Protein AF-A0A7S3YH29-F1 (afdb_monomer)

pLDDT: mean 73.02, std 21.21, range [31.86, 96.62]

Secondary structure (DSSP, 8-state):
-B---PPPTT-SSS---S-SEE-SS-EE----------TTS--SS---SS----S-S---EEEEEEEBPPPPHHHHTTTSSSS-SS-SSSBPPP-EEEEEE---

Foldseek 3Di:
DWDDDDDDPPKADPDQDQAFFKALVDGHHDDDDDWFDFPVRPTDPDDDPDDDDDDDDRGWTKDWDTWDDDDDPVVQCPPSHDDDPVHPGRGHDIDTDIDTDDGD

Solvent-accessible surface area (backbone atoms only — not comparable to full-atom values): 6897 Å² total; per-residue (Å²): 102,71,54,82,77,81,89,59,98,79,63,53,78,93,64,83,67,86,49,30,33,31,38,76,90,47,72,38,66,80,75,83,87,88,77,63,50,21,82,85,74,67,53,46,101,84,64,80,101,69,82,88,82,80,92,87,68,72,52,58,26,45,41,82,75,34,40,57,62,73,82,53,67,80,64,50,41,72,70,55,13,33,48,42,99,91,34,93,44,40,56,60,87,86,48,75,41,70,42,80,40,76,55,131

Structure (mmCIF, N/CA/C/O backbone):
data_AF-A0A7S3YH29-F1
#
_entry.id   AF-A0A7S3YH29-F1
#
loop_
_atom_site.group_PDB
_atom_site.id
_atom_site.type_symbol
_atom_site.label_atom_id
_atom_site.label_alt_id
_atom_site.label_comp_id
_atom_site.label_asym_id
_atom_site.label_entity_id
_atom_site.label_seq_id
_atom_site.pdbx_PDB_ins_code
_atom_site.Cartn_x
_atom_site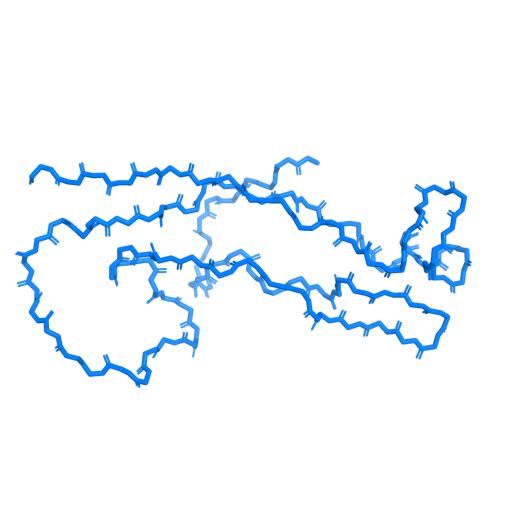.Cartn_y
_atom_site.Cartn_z
_atom_site.occupancy
_atom_site.B_iso_or_equiv
_atom_site.auth_seq_id
_atom_site.auth_comp_id
_atom_site.auth_asym_id
_atom_site.auth_atom_id
_atom_site.pdbx_PDB_model_num
ATOM 1 N N . ARG A 1 1 ? -11.660 -1.654 -6.015 1.00 56.41 1 ARG A N 1
ATOM 2 C CA . ARG A 1 1 ? -12.871 -2.110 -5.284 1.00 56.41 1 ARG A CA 1
ATOM 3 C C . ARG A 1 1 ? -12.487 -2.204 -3.809 1.00 56.41 1 ARG A C 1
ATOM 5 O O . ARG A 1 1 ? -11.322 -2.462 -3.538 1.00 56.41 1 ARG A O 1
ATOM 12 N N . TRP A 1 2 ? -13.387 -1.909 -2.867 1.00 59.88 2 TRP A N 1
ATOM 13 C CA . TRP A 1 2 ? -13.102 -2.227 -1.462 1.00 59.88 2 TRP A CA 1
ATOM 14 C C . TRP A 1 2 ? -13.172 -3.738 -1.317 1.00 59.88 2 TRP A C 1
ATOM 16 O O . TRP A 1 2 ? -14.203 -4.317 -1.673 1.00 59.88 2 TRP A O 1
ATOM 26 N N . GLY A 1 3 ? -12.108 -4.359 -0.816 1.00 57.09 3 GLY A N 1
ATOM 27 C CA . GLY A 1 3 ? -12.199 -5.758 -0.431 1.00 57.09 3 GLY A CA 1
ATOM 28 C C . GLY A 1 3 ? -13.260 -5.898 0.661 1.00 57.09 3 GLY A C 1
ATOM 29 O O . GLY A 1 3 ? -13.408 -5.023 1.516 1.00 57.09 3 GLY A O 1
ATOM 30 N N . THR A 1 4 ? -14.032 -6.976 0.615 1.00 48.91 4 THR A N 1
ATOM 31 C CA . THR A 1 4 ? -14.988 -7.356 1.661 1.00 48.91 4 THR A CA 1
ATOM 32 C C . THR A 1 4 ? -14.806 -8.843 1.910 1.00 48.91 4 THR A C 1
ATOM 34 O O . THR A 1 4 ? -15.136 -9.642 1.033 1.00 48.91 4 THR A O 1
ATOM 37 N N . ARG A 1 5 ? -14.280 -9.233 3.072 1.00 52.62 5 ARG A N 1
ATOM 38 C CA . ARG A 1 5 ? -14.270 -10.635 3.501 1.00 52.62 5 ARG A CA 1
ATOM 39 C C . ARG A 1 5 ? -14.788 -10.733 4.930 1.00 52.62 5 ARG A C 1
ATOM 41 O O . ARG A 1 5 ? -14.296 -10.031 5.810 1.00 52.62 5 ARG A O 1
ATOM 48 N N . GLU A 1 6 ? -15.784 -11.592 5.136 1.00 41.00 6 GLU A N 1
ATOM 49 C CA . GLU A 1 6 ? -16.005 -12.196 6.449 1.00 41.00 6 GLU A CA 1
ATOM 50 C C . GLU A 1 6 ? -14.821 -13.124 6.741 1.00 41.00 6 GLU A C 1
ATOM 52 O O . GLU A 1 6 ? -14.276 -13.741 5.824 1.00 41.00 6 GLU A O 1
ATOM 57 N N . ALA A 1 7 ? -14.379 -13.151 7.997 1.00 40.84 7 ALA A N 1
ATOM 58 C CA . ALA A 1 7 ? -13.209 -13.904 8.425 1.00 40.84 7 ALA A CA 1
ATOM 59 C C . ALA A 1 7 ? -13.385 -15.400 8.115 1.00 40.84 7 ALA A C 1
ATOM 61 O O . ALA A 1 7 ? -14.279 -16.042 8.663 1.00 40.84 7 ALA A O 1
ATOM 62 N N . ASP A 1 8 ? -12.540 -15.963 7.250 1.00 37.19 8 ASP A N 1
ATOM 63 C CA . ASP A 1 8 ? -12.412 -17.409 7.121 1.00 37.19 8 ASP A CA 1
ATOM 64 C C . ASP A 1 8 ? -11.460 -17.970 8.187 1.00 37.19 8 ASP A C 1
ATOM 66 O O . ASP A 1 8 ? -10.712 -17.254 8.859 1.00 37.19 8 ASP A O 1
ATOM 70 N N . ALA A 1 9 ? -11.554 -19.287 8.384 1.00 31.86 9 ALA A N 1
ATOM 71 C CA . ALA A 1 9 ? -10.978 -20.049 9.493 1.00 31.86 9 ALA A CA 1
ATOM 72 C C . ALA A 1 9 ? -9.433 -20.063 9.561 1.00 31.86 9 ALA A C 1
ATOM 74 O O . ALA A 1 9 ? -8.869 -20.821 10.346 1.00 31.86 9 ALA A O 1
ATOM 75 N N . SER A 1 10 ? -8.741 -19.235 8.774 1.00 37.97 10 SER A N 1
ATOM 76 C CA . SER A 1 10 ? -7.292 -19.033 8.850 1.00 37.97 10 SER A CA 1
ATOM 77 C C . SER A 1 10 ? -6.865 -17.929 9.819 1.00 37.97 10 SER A C 1
ATOM 79 O O . SER A 1 10 ? -5.669 -17.721 9.961 1.00 37.97 10 SER A O 1
ATOM 81 N N . GLY A 1 11 ? -7.802 -17.246 10.489 1.00 32.47 11 GLY A N 1
ATOM 82 C CA . GLY A 1 11 ? -7.507 -16.408 11.655 1.00 32.47 11 GLY A CA 1
ATOM 83 C C . GLY A 1 11 ? -6.483 -15.294 11.406 1.00 32.47 11 GLY A C 1
ATOM 84 O O . GLY A 1 11 ? -5.307 -15.453 11.706 1.00 32.47 11 GLY A O 1
ATOM 85 N N . GLY A 1 12 ? -6.958 -14.131 10.949 1.00 37.19 12 GLY A N 1
ATOM 86 C CA . GLY A 1 12 ? -6.282 -12.857 11.213 1.00 37.19 12 GLY A CA 1
ATOM 87 C C . GLY A 1 12 ? -5.972 -11.987 9.996 1.00 37.19 12 GLY A C 1
ATOM 88 O O . GLY A 1 12 ? -5.021 -12.238 9.270 1.00 37.19 12 GLY A O 1
ATOM 89 N N . ALA A 1 13 ? -6.702 -10.871 9.908 1.00 47.97 13 ALA A N 1
ATOM 90 C CA . ALA A 1 13 ? -6.336 -9.636 9.215 1.00 47.97 13 ALA A CA 1
ATOM 91 C C . ALA A 1 13 ? -6.200 -9.699 7.684 1.00 47.97 13 ALA A C 1
ATOM 93 O O . ALA A 1 13 ? -6.044 -10.733 7.056 1.00 47.97 13 ALA A O 1
ATOM 94 N N . TRP A 1 14 ? -6.295 -8.533 7.062 1.00 60.22 14 TRP A N 1
ATOM 95 C CA . TRP A 1 14 ? -6.371 -8.312 5.622 1.00 60.22 14 TRP A CA 1
ATOM 96 C C . TRP A 1 14 ? -5.109 -8.682 4.815 1.00 60.22 14 TRP A C 1
ATOM 98 O O . TRP A 1 14 ? -4.973 -8.222 3.686 1.00 60.22 14 TRP A O 1
ATOM 108 N N . GLY A 1 15 ? -4.219 -9.511 5.370 1.00 64.19 15 GLY A N 1
ATOM 109 C CA . GLY A 1 15 ? -2.952 -9.928 4.777 1.00 64.19 15 GLY A CA 1
ATOM 110 C C . GLY A 1 15 ? -1.970 -8.776 4.556 1.00 64.19 15 GLY A C 1
ATOM 111 O O . GLY A 1 15 ? -2.344 -7.613 4.429 1.00 64.19 15 GLY A O 1
ATOM 112 N N . GLU A 1 16 ? -0.682 -9.094 4.506 1.00 81.25 16 GLU A N 1
ATOM 113 C CA . GLU A 1 16 ? 0.297 -8.181 3.921 1.00 81.25 16 GLU A CA 1
ATOM 114 C C . GLU A 1 16 ? 0.113 -8.202 2.391 1.00 81.25 16 GLU A C 1
ATOM 116 O O . GLU A 1 16 ? -0.037 -9.292 1.822 1.00 81.25 16 GLU A O 1
ATOM 121 N N . PRO A 1 17 ? 0.062 -7.046 1.699 1.00 86.44 17 PRO A N 1
ATOM 122 C CA . PRO A 1 17 ? 0.024 -7.046 0.241 1.00 86.44 17 PRO A CA 1
ATOM 123 C C . PRO A 1 17 ? 1.278 -7.729 -0.318 1.00 86.44 17 PRO A C 1
ATOM 125 O O . PRO A 1 17 ? 2.327 -7.742 0.317 1.00 86.44 17 PRO A O 1
ATOM 128 N N . ALA A 1 18 ? 1.184 -8.281 -1.530 1.00 87.69 18 ALA A N 1
ATOM 129 C CA . ALA A 1 18 ? 2.330 -8.932 -2.168 1.00 87.69 18 ALA A CA 1
ATOM 130 C C . ALA A 1 18 ? 3.468 -7.944 -2.493 1.00 87.69 18 ALA A C 1
ATOM 132 O O . ALA A 1 18 ? 4.633 -8.332 -2.501 1.00 87.69 18 ALA A O 1
ATOM 133 N N . PHE A 1 19 ? 3.123 -6.691 -2.797 1.00 93.00 19 PHE A N 1
ATOM 134 C CA . PHE A 1 19 ? 4.055 -5.586 -2.993 1.00 93.00 19 PHE A CA 1
ATOM 135 C C . PHE A 1 19 ? 3.318 -4.250 -2.846 1.00 93.00 19 PHE A C 1
ATOM 137 O O . PHE A 1 19 ? 2.108 -4.159 -3.074 1.00 93.00 19 PHE A O 1
ATOM 144 N N . THR A 1 20 ? 4.065 -3.205 -2.512 1.00 95.06 20 THR A N 1
ATOM 145 C CA . THR A 1 20 ? 3.613 -1.807 -2.576 1.00 95.06 20 THR A CA 1
ATOM 146 C C . THR A 1 20 ? 4.533 -0.956 -3.437 1.00 95.06 20 THR A C 1
ATOM 148 O O . THR A 1 20 ? 4.118 0.107 -3.867 1.00 95.06 20 THR A O 1
ATOM 151 N N . SER A 1 21 ? 5.731 -1.449 -3.757 1.00 95.69 21 SER A N 1
ATOM 152 C CA . SER A 1 21 ? 6.649 -0.873 -4.737 1.00 95.69 21 SER A CA 1
ATOM 153 C C . SER A 1 21 ? 6.993 -1.924 -5.787 1.00 95.69 21 SER A C 1
ATOM 155 O O . SER A 1 21 ? 7.202 -3.094 -5.445 1.00 95.69 21 SER A O 1
ATOM 157 N N . CYS A 1 22 ? 7.027 -1.533 -7.059 1.00 95.75 22 CYS A N 1
ATOM 158 C CA . CYS A 1 22 ? 7.404 -2.418 -8.157 1.00 95.75 22 CYS A CA 1
ATOM 159 C C . CYS A 1 22 ? 8.124 -1.638 -9.257 1.00 95.75 22 CYS A C 1
ATOM 161 O O . CYS A 1 22 ? 7.534 -0.783 -9.893 1.00 95.75 22 CYS A O 1
ATOM 163 N N . THR A 1 23 ? 9.376 -1.979 -9.524 1.00 93.88 23 THR A N 1
ATOM 164 C CA . THR A 1 23 ? 10.187 -1.498 -10.650 1.00 93.88 23 THR A CA 1
ATOM 165 C C . THR A 1 23 ? 10.589 -2.688 -11.531 1.00 93.88 23 THR A C 1
ATOM 167 O O . THR A 1 23 ? 10.247 -3.833 -11.225 1.00 93.88 23 THR A O 1
ATOM 170 N N . GLU A 1 24 ? 11.352 -2.455 -12.602 1.00 91.69 24 GLU A N 1
ATOM 171 C CA . GLU A 1 24 ? 11.799 -3.509 -13.533 1.00 91.69 24 GLU A CA 1
ATOM 172 C C . GLU A 1 24 ? 12.573 -4.650 -12.852 1.00 91.69 24 GLU A C 1
ATOM 174 O O . GLU A 1 24 ? 12.514 -5.795 -13.297 1.00 91.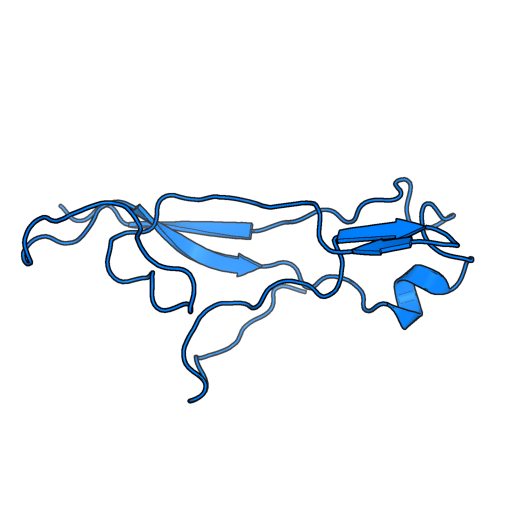69 24 GLU A O 1
ATOM 179 N N . VAL A 1 25 ? 13.282 -4.358 -11.759 1.00 93.31 25 VAL A N 1
ATOM 180 C CA . VAL A 1 25 ? 14.193 -5.311 -11.098 1.00 93.31 25 VAL A CA 1
ATOM 181 C C . VAL A 1 25 ? 13.836 -5.600 -9.642 1.00 93.31 25 VAL A C 1
ATOM 183 O O . VAL A 1 25 ? 14.520 -6.385 -8.986 1.00 93.31 25 VAL A O 1
ATOM 186 N N . PHE A 1 26 ? 12.794 -4.963 -9.110 1.00 93.38 26 PHE A N 1
ATOM 187 C CA . PHE A 1 26 ? 12.458 -5.039 -7.693 1.00 93.38 26 PHE A CA 1
ATOM 188 C C . PHE A 1 26 ? 10.951 -4.972 -7.481 1.00 93.38 26 PHE A C 1
ATOM 190 O O . PHE A 1 26 ? 10.293 -4.092 -8.021 1.00 93.38 26 PHE A O 1
ATOM 197 N N . ALA A 1 27 ? 10.409 -5.855 -6.647 1.00 93.81 27 ALA A N 1
ATOM 198 C CA . ALA A 1 27 ? 9.041 -5.755 -6.157 1.00 93.81 27 ALA A CA 1
ATOM 199 C C . ALA A 1 27 ? 8.997 -6.216 -4.700 1.00 93.81 27 ALA A C 1
ATOM 201 O O . ALA A 1 27 ? 9.482 -7.305 -4.388 1.00 93.81 27 ALA A O 1
ATOM 202 N N . SER A 1 28 ? 8.461 -5.383 -3.809 1.00 93.88 28 SER A N 1
ATOM 203 C CA . SER A 1 28 ? 8.346 -5.707 -2.382 1.00 93.88 28 SER A CA 1
ATOM 204 C C . SER A 1 28 ? 7.316 -4.824 -1.677 1.00 93.88 28 SER A C 1
ATOM 206 O O . SER A 1 28 ? 6.865 -3.810 -2.220 1.00 93.88 28 SER A O 1
ATOM 208 N N . THR A 1 29 ? 6.953 -5.200 -0.453 1.00 94.69 29 THR A N 1
ATOM 209 C CA . THR A 1 29 ? 6.093 -4.420 0.445 1.00 94.69 29 THR A CA 1
ATOM 210 C C . THR A 1 29 ? 6.945 -3.530 1.338 1.00 94.69 29 THR A C 1
ATOM 212 O O . THR A 1 29 ? 7.674 -4.000 2.212 1.00 94.69 29 THR A O 1
ATOM 215 N N . LEU A 1 30 ? 6.872 -2.225 1.086 1.00 95.12 30 LEU A N 1
ATOM 216 C CA . LEU A 1 30 ? 7.671 -1.197 1.759 1.00 95.12 30 LEU A CA 1
ATOM 217 C C . LEU A 1 30 ? 6.811 -0.177 2.517 1.00 95.12 30 LEU A C 1
ATOM 219 O O . LEU A 1 30 ? 7.312 0.505 3.410 1.00 95.12 30 LEU A O 1
ATOM 223 N N . ASP A 1 31 ? 5.524 -0.086 2.182 1.00 95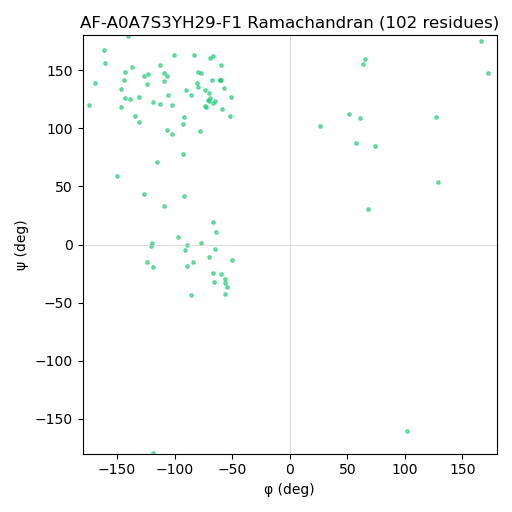.38 31 ASP A N 1
ATOM 224 C CA . ASP A 1 31 ? 4.612 0.938 2.682 1.00 95.38 31 ASP A CA 1
ATOM 225 C C . ASP A 1 31 ? 3.591 0.338 3.649 1.00 95.38 31 ASP A C 1
ATOM 227 O O . ASP A 1 31 ? 3.068 -0.754 3.425 1.00 95.38 31 ASP A O 1
ATOM 231 N N . TYR A 1 32 ? 3.273 1.073 4.720 1.00 91.69 32 TYR A N 1
ATOM 232 C CA . TYR A 1 32 ? 2.373 0.610 5.777 1.00 91.69 32 TYR A CA 1
ATOM 233 C C . TYR A 1 32 ? 1.521 1.755 6.330 1.00 91.69 32 TYR A C 1
ATOM 235 O O . TYR A 1 32 ? 2.010 2.864 6.548 1.00 91.69 32 TYR A O 1
ATOM 243 N N . ILE A 1 33 ? 0.253 1.464 6.637 1.00 90.06 33 ILE A N 1
ATOM 244 C CA . ILE A 1 33 ? -0.615 2.334 7.444 1.00 90.06 33 ILE A CA 1
ATOM 245 C C . ILE A 1 33 ? -0.765 1.695 8.825 1.00 90.06 33 ILE A C 1
ATOM 247 O O . ILE A 1 33 ? -1.574 0.788 9.022 1.00 90.06 33 ILE A O 1
ATOM 251 N N . TRP A 1 34 ? 0.011 2.179 9.792 1.00 88.50 34 TRP A N 1
ATOM 252 C CA . TRP A 1 34 ? -0.093 1.747 11.185 1.00 88.50 34 TRP A CA 1
ATOM 253 C C . TRP A 1 34 ? -1.254 2.458 11.889 1.00 88.50 34 TRP A C 1
ATOM 255 O O . TRP A 1 34 ? -1.452 3.660 11.709 1.00 88.50 34 TRP A O 1
ATOM 265 N N . TYR A 1 35 ? -2.021 1.734 12.709 1.00 81.75 35 TYR A N 1
ATOM 266 C CA . TYR A 1 35 ? -3.142 2.302 13.461 1.00 81.75 35 TYR A CA 1
ATOM 267 C C . TYR A 1 35 ? -3.278 1.686 14.859 1.00 81.75 35 TYR A C 1
ATOM 269 O O . TYR A 1 35 ? -2.981 0.513 15.074 1.00 81.75 35 TYR A O 1
ATOM 277 N N . GLY A 1 36 ? -3.757 2.484 15.817 1.00 80.81 36 GLY A N 1
ATOM 278 C CA . GLY A 1 36 ? -4.058 2.024 17.173 1.00 80.81 36 GLY A CA 1
ATOM 279 C C . GLY A 1 36 ? -5.389 1.276 17.216 1.00 80.81 36 GLY A C 1
ATOM 280 O O . GLY A 1 36 ? -6.451 1.900 17.258 1.00 80.81 36 GLY A O 1
ATOM 281 N N . GLY A 1 37 ? -5.339 -0.055 17.174 1.00 73.38 37 GLY A N 1
ATOM 282 C CA . GLY A 1 37 ? -6.505 -0.905 17.400 1.00 73.38 37 GLY A CA 1
ATOM 283 C C . GLY A 1 37 ? -6.850 -1.004 18.885 1.00 73.38 37 GLY A C 1
ATOM 284 O O . GLY A 1 37 ? -5.970 -1.002 19.744 1.00 73.38 37 GLY A O 1
ATOM 285 N N . GLY A 1 38 ? -8.138 -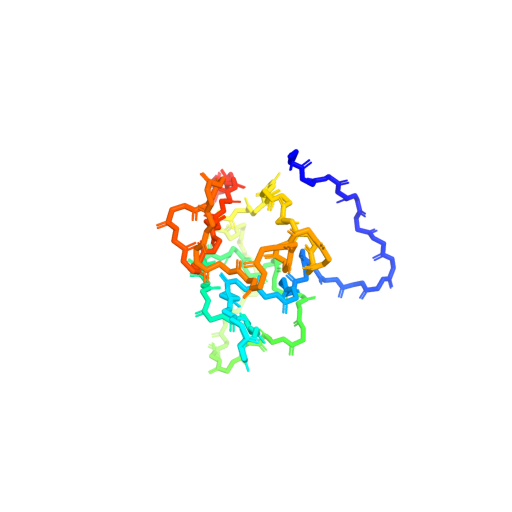1.142 19.196 1.00 59.41 38 GLY A N 1
ATOM 286 C CA . GLY A 1 38 ? -8.529 -1.664 20.500 1.00 59.41 38 GLY A CA 1
ATOM 287 C C . GLY A 1 38 ? -7.949 -3.075 20.691 1.00 59.41 38 GLY A C 1
ATOM 288 O O . GLY A 1 38 ? -7.910 -3.828 19.715 1.00 59.41 38 GLY A O 1
ATOM 289 N N . ARG A 1 39 ? -7.489 -3.445 21.901 1.00 51.97 39 ARG A N 1
ATOM 290 C CA . ARG A 1 39 ? -6.713 -4.683 22.194 1.00 51.97 39 ARG A CA 1
ATOM 291 C C . ARG A 1 39 ? -7.318 -5.996 21.650 1.00 51.97 39 ARG A C 1
ATOM 293 O O . ARG A 1 39 ? -6.616 -6.993 21.597 1.00 51.97 39 ARG A O 1
ATOM 300 N N . ALA A 1 40 ? -8.578 -6.008 21.213 1.00 49.41 40 ALA A N 1
ATOM 301 C CA . ALA A 1 40 ? -9.269 -7.170 20.652 1.00 49.41 40 ALA A CA 1
ATOM 302 C C . ALA A 1 40 ? -9.027 -7.442 19.146 1.00 49.41 40 ALA A C 1
ATOM 304 O O . ALA A 1 40 ? -9.359 -8.526 18.679 1.00 49.41 40 ALA A O 1
ATOM 305 N N . ALA A 1 41 ? -8.483 -6.499 18.361 1.00 46.47 41 ALA A N 1
ATOM 306 C CA . ALA A 1 41 ? -8.295 -6.682 16.906 1.00 46.47 41 ALA A CA 1
ATOM 307 C C . ALA A 1 41 ? -6.931 -7.287 16.517 1.00 46.47 41 ALA A C 1
ATOM 309 O O . ALA A 1 41 ? -6.669 -7.557 15.345 1.00 46.47 41 ALA A O 1
ATOM 310 N N . ALA A 1 42 ? -6.054 -7.475 17.498 1.00 47.03 42 ALA A N 1
ATOM 311 C CA . ALA A 1 42 ? -4.700 -7.949 17.309 1.00 47.03 42 ALA A CA 1
ATOM 312 C C . ALA A 1 42 ? -4.693 -9.485 17.452 1.00 47.03 42 ALA A C 1
ATOM 314 O O . ALA A 1 42 ? -4.373 -10.031 18.499 1.00 47.03 42 ALA A O 1
ATOM 315 N N . ALA A 1 43 ? -5.125 -10.184 16.405 1.00 43.94 43 ALA A N 1
ATOM 316 C CA . ALA A 1 43 ? -4.981 -11.638 16.271 1.00 43.94 43 ALA A CA 1
ATOM 317 C C . ALA A 1 43 ? -4.300 -11.971 14.934 1.00 43.94 43 ALA A C 1
ATOM 319 O O . ALA A 1 43 ? -4.753 -12.828 14.185 1.00 43.94 43 ALA A O 1
ATOM 320 N N . GLY A 1 44 ? -3.253 -11.214 14.597 1.00 43.38 44 GLY A N 1
ATOM 321 C CA . GLY A 1 44 ? -2.281 -11.588 13.570 1.00 43.38 44 GLY A CA 1
ATOM 322 C C . GLY A 1 44 ? -1.018 -12.150 14.235 1.00 43.38 44 GLY A C 1
ATOM 323 O O . GLY A 1 44 ? -0.805 -11.897 15.418 1.00 43.38 44 GLY A O 1
ATOM 324 N N . PRO A 1 45 ? -0.144 -12.868 13.510 1.00 42.69 45 PRO A N 1
ATOM 325 C CA . PRO A 1 45 ? 1.058 -13.497 14.078 1.00 42.69 45 PRO A CA 1
ATOM 326 C C . PRO A 1 45 ? 2.104 -12.507 14.630 1.00 42.69 45 PRO A C 1
ATOM 328 O O . PRO A 1 45 ? 3.095 -12.927 15.218 1.00 42.69 45 PRO A O 1
ATOM 331 N N . TYR A 1 46 ? 1.881 -11.201 14.474 1.00 44.72 46 TYR A N 1
ATOM 332 C CA . TYR A 1 46 ? 2.734 -10.134 14.987 1.00 44.72 46 TYR A CA 1
ATOM 333 C C . TYR A 1 46 ? 1.982 -9.307 16.028 1.00 44.72 46 TYR A C 1
ATOM 335 O O . TYR A 1 46 ? 1.604 -8.163 15.780 1.00 44.72 46 TYR A O 1
ATOM 343 N N . THR A 1 47 ? 1.739 -9.887 17.201 1.00 46.69 47 THR A N 1
ATOM 344 C CA . THR A 1 47 ? 1.208 -9.139 18.341 1.00 46.69 47 THR A CA 1
ATOM 345 C C . THR A 1 47 ? 2.148 -9.147 19.528 1.00 46.69 47 THR A C 1
ATOM 347 O O . THR A 1 47 ? 2.461 -10.194 20.080 1.00 46.69 47 THR A O 1
ATOM 350 N N . ASP A 1 48 ? 2.483 -7.920 19.923 1.00 44.47 48 ASP A N 1
ATOM 351 C CA . ASP A 1 48 ? 2.764 -7.468 21.284 1.00 44.47 48 ASP A CA 1
ATOM 352 C C . ASP A 1 48 ? 4.111 -7.878 21.915 1.00 44.47 48 ASP A C 1
ATOM 354 O O . ASP A 1 48 ? 4.210 -8.800 22.717 1.00 44.47 48 ASP A O 1
ATOM 358 N N . MET A 1 49 ? 5.155 -7.091 21.623 1.00 40.78 49 MET A N 1
ATOM 359 C CA . MET A 1 49 ? 6.361 -6.964 22.464 1.00 40.78 49 MET A CA 1
ATOM 360 C C . MET A 1 49 ? 6.208 -5.793 23.463 1.00 40.78 49 MET A C 1
ATOM 362 O O . MET A 1 49 ? 7.134 -5.003 23.650 1.00 40.78 49 MET A O 1
ATOM 366 N N . GLY A 1 50 ? 5.029 -5.628 24.074 1.00 37.41 50 GLY A N 1
ATOM 367 C CA . GLY A 1 50 ? 4.678 -4.457 24.883 1.00 37.41 50 GLY A CA 1
ATOM 368 C C . GLY A 1 50 ? 3.679 -4.729 26.015 1.00 37.41 50 GLY A C 1
ATOM 369 O O . GLY A 1 50 ? 2.636 -4.095 26.091 1.00 37.41 50 GLY A O 1
ATOM 370 N N . GLY A 1 51 ? 4.039 -5.640 26.925 1.00 38.59 51 GLY A N 1
ATOM 371 C CA . GLY A 1 51 ? 3.626 -5.709 28.339 1.00 38.59 51 GLY A CA 1
ATOM 372 C C . GLY A 1 51 ? 2.285 -5.089 28.786 1.00 38.59 51 GLY A C 1
ATOM 373 O O . GLY A 1 51 ? 2.211 -3.907 29.097 1.00 38.59 51 GLY A O 1
ATOM 374 N N . GLY A 1 52 ? 1.280 -5.954 28.982 1.00 44.09 52 GLY A N 1
ATOM 375 C CA . GLY A 1 52 ? 0.423 -6.035 30.181 1.00 44.09 52 GLY A CA 1
ATOM 376 C C . GLY A 1 52 ? -0.443 -4.834 30.596 1.00 44.09 52 GLY A C 1
ATOM 377 O O . GLY A 1 52 ? 0.064 -3.892 31.187 1.00 44.09 52 GLY A O 1
ATOM 378 N N . ARG A 1 53 ? -1.778 -4.952 30.437 1.00 38.91 53 ARG A N 1
ATOM 379 C CA . ARG A 1 53 ? -2.767 -4.615 31.495 1.00 38.91 53 ARG A CA 1
ATOM 380 C C . ARG A 1 53 ? -4.223 -4.965 31.133 1.00 38.91 53 ARG A C 1
ATOM 382 O O . ARG A 1 53 ? -4.763 -4.430 30.174 1.00 38.91 53 ARG A O 1
ATOM 389 N N . GLU A 1 54 ? -4.798 -5.828 31.964 1.00 45.28 54 GLU A N 1
ATOM 390 C CA . GLU A 1 54 ? -6.205 -5.938 32.391 1.00 45.28 54 GLU A CA 1
ATOM 391 C C . GLU A 1 54 ? -7.323 -5.993 31.327 1.00 45.28 54 GLU A C 1
ATOM 393 O O . GLU A 1 54 ? -7.666 -5.028 30.647 1.00 45.28 54 GLU A O 1
ATOM 398 N N . GLU A 1 55 ? -7.936 -7.180 31.276 1.00 49.91 55 GLU A N 1
ATOM 399 C CA . GLU A 1 55 ? -9.300 -7.441 30.827 1.00 49.91 55 GLU A CA 1
ATOM 400 C C . GLU A 1 55 ? -10.283 -6.503 31.544 1.00 49.91 55 GLU A C 1
ATOM 402 O O . GLU A 1 55 ? -10.315 -6.459 32.772 1.00 49.91 55 GLU A O 1
ATOM 407 N N . GLY A 1 56 ? -11.115 -5.784 30.785 1.00 45.47 56 GLY A N 1
ATOM 408 C CA . GLY A 1 56 ? -12.278 -5.094 31.349 1.00 45.47 56 GLY A CA 1
ATOM 409 C C . GLY A 1 56 ? -12.434 -3.617 31.000 1.00 45.47 56 GLY A C 1
ATOM 410 O O . GLY A 1 56 ? -12.622 -2.811 31.895 1.00 45.47 56 GLY A O 1
ATOM 411 N N . GLN A 1 57 ? -12.423 -3.240 29.719 1.00 43.59 57 GLN A N 1
ATOM 412 C CA . GLN A 1 57 ? -13.129 -2.045 29.232 1.00 43.59 57 GLN A CA 1
ATOM 413 C C . GLN A 1 57 ? -13.134 -2.053 27.706 1.00 43.59 57 GLN A C 1
ATOM 415 O O . GLN A 1 57 ? -12.134 -2.423 27.091 1.00 43.59 57 GLN A O 1
ATOM 420 N N . GLY A 1 58 ? -14.263 -1.687 27.089 1.00 53.31 58 GLY A N 1
ATOM 421 C CA . GLY A 1 58 ? -14.363 -1.559 25.636 1.00 53.31 58 GLY A CA 1
ATOM 422 C C . GLY A 1 58 ? -13.228 -0.672 25.141 1.00 53.31 58 GLY A C 1
ATOM 423 O O . GLY A 1 58 ? -13.160 0.505 25.467 1.00 53.31 58 GLY A O 1
ATOM 424 N N . SER A 1 59 ? -12.264 -1.252 24.437 1.00 59.84 59 SER A N 1
ATOM 425 C CA . SER A 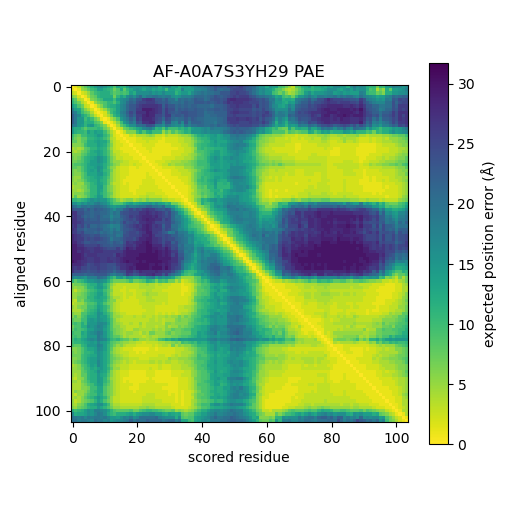1 59 ? -11.048 -0.519 24.117 1.00 59.84 59 SER A CA 1
ATOM 426 C C . SER A 1 59 ? -11.358 0.535 23.056 1.00 59.84 59 SER A C 1
ATOM 428 O O . SER A 1 59 ? -11.773 0.184 21.943 1.00 59.84 59 SER A O 1
ATOM 430 N N . ASN A 1 60 ? -11.149 1.806 23.406 1.00 69.69 60 ASN A N 1
ATOM 431 C CA . ASN A 1 60 ? -11.134 2.909 22.452 1.00 69.69 60 ASN A CA 1
ATOM 432 C C . ASN A 1 60 ? -10.077 2.635 21.376 1.00 69.69 60 ASN A C 1
ATOM 434 O O . ASN A 1 60 ? -8.967 2.209 21.696 1.00 69.69 60 ASN A O 1
ATOM 438 N N . GLY A 1 61 ? -10.412 2.845 20.104 1.00 80.50 61 GLY A N 1
ATOM 439 C CA . GLY A 1 61 ? -9.462 2.601 19.017 1.00 80.50 61 GLY A CA 1
ATOM 440 C C . GLY A 1 61 ? -10.082 2.564 17.628 1.00 80.50 61 GLY A C 1
ATOM 441 O O . GLY A 1 61 ? -11.300 2.642 17.454 1.00 80.50 61 GLY A O 1
ATOM 442 N N . LEU A 1 62 ? -9.228 2.443 16.616 1.00 84.94 62 LEU A N 1
ATOM 443 C CA . LEU A 1 62 ? -9.650 2.331 15.225 1.00 84.94 62 LEU A CA 1
ATOM 444 C C . LEU A 1 62 ? -9.947 0.871 14.878 1.00 84.94 62 LEU A C 1
ATOM 446 O O . LEU A 1 62 ? -9.132 -0.026 15.090 1.00 84.94 62 LEU A O 1
ATOM 450 N N . VAL A 1 63 ? -11.124 0.643 14.307 1.00 84.56 63 VAL A N 1
ATOM 451 C CA . VAL A 1 63 ? -11.523 -0.637 13.721 1.00 84.56 63 VAL A CA 1
ATOM 452 C C . VAL A 1 63 ? -11.385 -0.515 12.211 1.00 84.56 63 VAL A C 1
ATOM 454 O O . VAL A 1 63 ? -12.035 0.331 11.597 1.00 84.56 63 VAL A O 1
ATOM 457 N N . LEU A 1 64 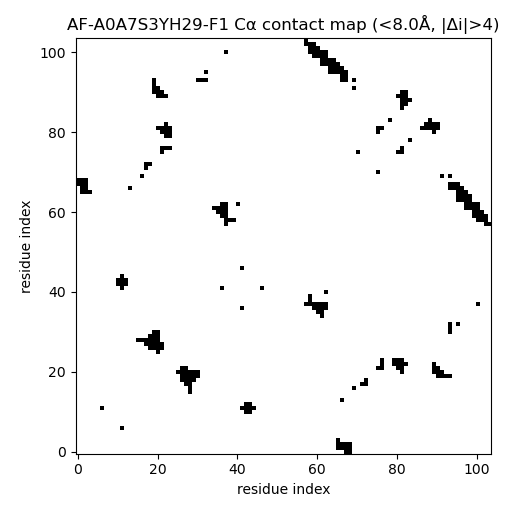? -10.546 -1.348 11.601 1.00 82.88 64 LEU A N 1
ATOM 458 C CA . LEU A 1 64 ? -10.404 -1.407 10.148 1.00 82.88 64 LEU A CA 1
ATOM 459 C C . LEU A 1 64 ? -11.671 -2.012 9.522 1.00 82.88 64 LEU A C 1
ATOM 461 O O . LEU A 1 64 ? -12.080 -3.116 9.868 1.00 82.88 64 LEU A O 1
ATOM 465 N N . THR A 1 65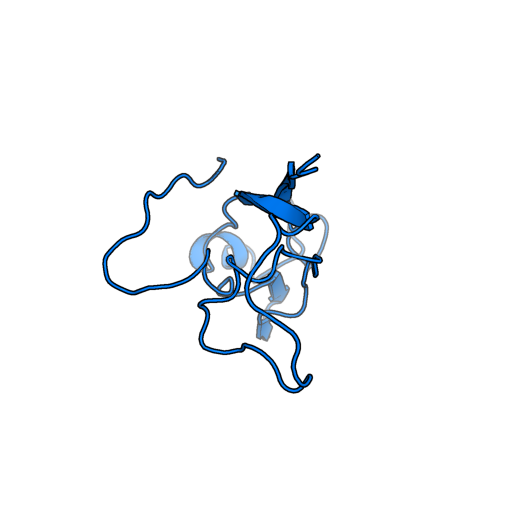 ? -12.300 -1.281 8.603 1.00 86.44 65 THR A N 1
ATOM 466 C CA . THR A 1 65 ? -13.584 -1.639 7.956 1.00 86.44 65 THR A CA 1
ATOM 467 C C . THR A 1 65 ? -13.487 -1.792 6.437 1.00 86.44 65 THR A C 1
ATOM 469 O O . THR A 1 65 ? -14.500 -1.998 5.762 1.00 86.44 65 THR A O 1
ATOM 472 N N . GLY A 1 66 ? -12.293 -1.629 5.874 1.00 84.31 66 GLY A N 1
ATOM 473 C CA . GLY A 1 66 ? -12.043 -1.856 4.457 1.00 84.31 66 GLY A CA 1
ATOM 474 C C . GLY A 1 66 ? -10.649 -1.417 4.037 1.00 84.31 66 GLY A C 1
ATOM 475 O O . GLY A 1 66 ? -10.122 -0.436 4.561 1.00 84.31 66 GLY A O 1
ATOM 476 N N . LEU A 1 67 ? -10.096 -2.129 3.059 1.00 88.88 67 LEU A N 1
ATOM 477 C CA . LEU A 1 67 ? -8.884 -1.766 2.329 1.00 88.88 67 LEU A CA 1
ATOM 478 C C . LEU A 1 67 ? -9.176 -1.701 0.830 1.00 88.88 67 LEU A C 1
ATOM 480 O O . LEU A 1 67 ? -10.021 -2.446 0.314 1.00 88.88 67 LEU A O 1
ATOM 484 N N . LEU A 1 68 ? -8.492 -0.796 0.138 1.00 89.50 68 LEU A N 1
ATOM 485 C CA . LEU A 1 68 ? -8.457 -0.794 -1.317 1.00 89.50 68 LEU A CA 1
ATOM 486 C C . LEU A 1 68 ? -7.655 -2.006 -1.794 1.00 89.50 68 LEU A C 1
ATOM 488 O O . LEU A 1 68 ? -6.511 -2.194 -1.392 1.00 89.50 68 LEU A O 1
ATOM 492 N N . GLU A 1 69 ? -8.260 -2.814 -2.660 1.00 89.31 69 GLU A N 1
ATOM 493 C CA . GLU A 1 69 ? -7.551 -3.908 -3.324 1.00 89.31 69 GLU A CA 1
ATOM 494 C C . GLU A 1 69 ? -6.464 -3.342 -4.244 1.00 89.31 69 GLU A C 1
ATOM 496 O O . GLU A 1 69 ? -6.756 -2.533 -5.130 1.00 89.31 69 GLU A O 1
ATOM 501 N N . LEU A 1 70 ? -5.220 -3.775 -4.027 1.00 90.31 70 LEU A N 1
ATOM 502 C CA . LEU A 1 70 ? -4.090 -3.423 -4.880 1.00 90.31 70 LEU A CA 1
ATOM 503 C C . LEU A 1 70 ? -4.079 -4.280 -6.155 1.00 90.31 70 LEU A C 1
ATOM 505 O O . LEU A 1 70 ? -4.505 -5.440 -6.120 1.00 90.31 70 LEU A O 1
ATOM 509 N N . PRO A 1 71 ? -3.588 -3.741 -7.285 1.00 88.00 71 PRO A N 1
ATOM 510 C CA . PRO A 1 71 ? -3.389 -4.530 -8.491 1.00 88.00 71 PRO A CA 1
ATOM 511 C C . PRO A 1 71 ? -2.404 -5.679 -8.243 1.00 88.00 71 PRO A C 1
ATOM 513 O O . PRO A 1 71 ? -1.406 -5.532 -7.543 1.00 88.00 71 PRO A O 1
ATOM 516 N N . GLY A 1 72 ? -2.679 -6.834 -8.848 1.00 86.38 72 GLY A N 1
ATOM 517 C CA . GLY A 1 72 ? -1.756 -7.965 -8.819 1.00 86.38 72 GLY A CA 1
ATOM 518 C C . GLY A 1 72 ? -0.490 -7.699 -9.638 1.00 86.38 72 GLY A C 1
ATOM 519 O O . GLY A 1 72 ? -0.481 -6.863 -10.544 1.00 86.38 72 GLY A O 1
ATOM 520 N N . LEU A 1 73 ? 0.567 -8.469 -9.361 1.00 83.69 73 LEU A N 1
ATOM 521 C CA . LEU A 1 73 ? 1.891 -8.274 -9.962 1.00 83.69 73 LEU A CA 1
ATOM 522 C C . LEU A 1 73 ? 1.844 -8.302 -11.495 1.00 83.69 73 LEU A C 1
ATOM 524 O O . LEU A 1 73 ? 2.410 -7.432 -12.137 1.00 83.69 73 LEU A O 1
ATOM 528 N N . SER A 1 74 ? 1.091 -9.240 -12.080 1.00 83.94 74 SER A N 1
ATOM 529 C CA . SER A 1 74 ? 0.920 -9.367 -13.535 1.00 83.94 74 SER A CA 1
ATOM 530 C C . SER A 1 74 ? 0.326 -8.133 -14.211 1.00 83.94 74 SER A C 1
ATOM 532 O O . SER A 1 74 ? 0.501 -7.966 -15.413 1.00 83.94 74 SER A O 1
ATOM 534 N N . HIS A 1 75 ? -0.428 -7.312 -13.477 1.00 81.75 75 HIS A N 1
ATOM 535 C CA . HIS A 1 75 ? -0.955 -6.053 -13.994 1.00 81.75 75 HIS A CA 1
ATOM 536 C C . HIS A 1 75 ? 0.066 -4.927 -13.820 1.00 81.75 75 HIS A C 1
ATOM 538 O O . HIS A 1 75 ? 0.304 -4.175 -14.756 1.00 81.75 75 HIS A O 1
ATOM 544 N N . ALA A 1 76 ? 0.719 -4.858 -12.655 1.00 79.12 76 ALA A N 1
ATOM 545 C CA . ALA A 1 76 ? 1.725 -3.838 -12.367 1.00 79.12 76 ALA A CA 1
ATOM 546 C C . ALA A 1 76 ? 3.002 -3.968 -13.219 1.00 79.12 76 ALA A C 1
ATOM 548 O O . ALA A 1 76 ? 3.686 -2.977 -13.438 1.00 79.12 76 ALA A O 1
ATOM 549 N N . THR A 1 77 ? 3.327 -5.162 -13.726 1.00 79.94 77 THR A N 1
ATOM 550 C CA . THR A 1 77 ? 4.537 -5.400 -14.533 1.00 79.94 77 THR A CA 1
ATOM 551 C C . THR A 1 77 ? 4.312 -5.381 -16.045 1.00 79.94 77 THR A C 1
ATOM 553 O O . THR A 1 77 ? 5.255 -5.662 -16.786 1.00 79.94 77 THR A O 1
ATOM 556 N N . GLN A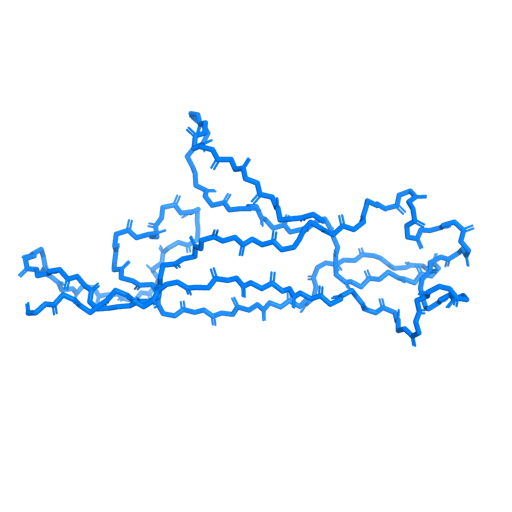 1 78 ? 3.109 -5.031 -16.525 1.00 81.94 78 GLN A N 1
ATOM 557 C CA . GLN A 1 78 ? 2.804 -4.996 -17.967 1.00 81.94 78 GLN A CA 1
ATOM 558 C C . GLN A 1 78 ? 3.793 -4.120 -18.753 1.00 81.94 78 GLN A C 1
ATOM 560 O O . GLN A 1 78 ? 4.228 -4.518 -19.831 1.00 81.94 78 GLN A O 1
ATOM 565 N N . ASP A 1 79 ? 4.239 -3.014 -18.151 1.00 82.19 79 ASP A N 1
ATOM 566 C CA . ASP A 1 79 ? 5.148 -2.038 -18.760 1.00 82.19 79 ASP A CA 1
ATOM 567 C C . ASP A 1 79 ? 6.560 -2.071 -18.151 1.00 82.19 79 ASP A C 1
ATOM 569 O O . ASP A 1 79 ? 7.234 -1.048 -18.075 1.00 82.19 79 ASP A O 1
ATOM 573 N N . ARG A 1 80 ? 7.034 -3.258 -17.732 1.00 88.25 80 ARG A N 1
ATOM 574 C CA . ARG A 1 80 ? 8.314 -3.452 -17.009 1.00 88.25 80 ARG A CA 1
ATOM 575 C C . ARG A 1 80 ? 8.327 -2.871 -15.589 1.00 88.25 80 ARG A C 1
ATOM 577 O O . ARG A 1 80 ? 9.376 -2.500 -15.077 1.00 88.25 80 ARG A O 1
ATOM 584 N N . GLY A 1 81 ? 7.169 -2.848 -14.937 1.00 91.12 81 GLY A N 1
ATOM 585 C CA . GLY A 1 81 ? 6.998 -2.337 -13.577 1.00 91.12 81 GLY A CA 1
ATOM 586 C C . GLY A 1 81 ? 6.382 -0.942 -13.566 1.00 91.12 81 GLY A C 1
ATOM 587 O O . GLY A 1 81 ? 5.744 -0.522 -14.530 1.00 91.12 81 GLY A O 1
ATOM 588 N N . LEU A 1 82 ? 6.562 -0.246 -12.449 1.00 94.06 82 LEU A N 1
ATOM 589 C CA . LEU A 1 82 ? 6.088 1.108 -12.205 1.00 94.06 82 LEU A CA 1
ATOM 590 C C . LEU A 1 82 ? 7.293 2.077 -12.094 1.00 94.06 82 LEU A C 1
ATOM 592 O O . LEU A 1 82 ? 8.392 1.647 -11.724 1.00 94.06 82 LEU A O 1
ATOM 596 N N . PRO A 1 83 ? 7.120 3.384 -12.377 1.00 94.75 83 PRO A N 1
ATOM 597 C CA . PRO A 1 83 ? 5.917 4.016 -12.924 1.00 94.75 83 PRO A CA 1
ATOM 598 C C . PRO A 1 83 ? 5.620 3.570 -14.365 1.00 94.75 83 PRO A C 1
ATOM 600 O O . PRO A 1 83 ? 6.493 3.071 -15.069 1.00 94.75 83 PRO A O 1
ATOM 603 N N . SER A 1 84 ? 4.388 3.796 -14.815 1.00 91.75 84 SER A N 1
ATOM 604 C CA . SER A 1 84 ? 3.941 3.571 -16.192 1.00 91.75 84 SER A CA 1
ATOM 605 C C . SER A 1 84 ? 2.994 4.683 -16.655 1.00 91.75 84 SER A C 1
ATOM 607 O O . SER A 1 84 ? 2.671 5.596 -15.895 1.00 91.75 84 SER A O 1
ATOM 609 N N . GLU A 1 85 ? 2.509 4.618 -17.897 1.00 91.25 85 GLU A N 1
ATOM 610 C CA . GLU A 1 85 ? 1.543 5.597 -18.424 1.00 91.25 85 GLU A CA 1
ATOM 611 C C . GLU A 1 85 ? 0.275 5.697 -17.552 1.00 91.25 85 GLU A C 1
ATOM 613 O O . GLU A 1 85 ? -0.289 6.778 -17.385 1.00 91.25 85 GLU A O 1
ATOM 618 N N . SER A 1 86 ? -0.140 4.581 -16.942 1.00 89.62 86 SER A N 1
ATOM 619 C CA . SER A 1 86 ? -1.306 4.525 -16.048 1.00 89.62 86 SER A CA 1
ATOM 620 C C . SER A 1 86 ? -0.974 4.819 -14.581 1.00 89.62 86 SER A C 1
ATOM 622 O O . SER A 1 86 ? -1.876 5.131 -13.801 1.00 89.62 86 SER A O 1
ATOM 624 N N . TYR A 1 87 ? 0.300 4.720 -14.191 1.00 92.00 87 TYR A N 1
ATOM 625 C CA . TYR A 1 87 ? 0.746 4.824 -12.802 1.00 92.00 87 TYR A CA 1
ATOM 626 C C . TYR A 1 87 ? 1.917 5.803 -12.674 1.00 92.00 87 TYR A C 1
ATOM 628 O O . TYR A 1 87 ? 3.047 5.459 -13.003 1.00 92.00 87 TYR A O 1
ATOM 636 N N . PRO A 1 88 ? 1.701 7.012 -12.136 1.00 94.94 88 PRO A N 1
ATOM 637 C CA . PRO A 1 88 ? 2.728 8.054 -12.129 1.00 94.94 88 PRO A CA 1
ATOM 638 C C . PRO A 1 88 ? 3.829 7.863 -11.066 1.00 94.94 88 PRO A C 1
ATOM 640 O O . PRO A 1 88 ? 4.705 8.715 -10.950 1.00 94.94 88 PRO A O 1
ATOM 643 N N . SER A 1 89 ? 3.785 6.792 -10.268 1.00 96.50 89 SER A N 1
ATOM 644 C CA . SER A 1 89 ? 4.768 6.468 -9.226 1.00 96.50 89 SER A CA 1
ATOM 645 C C . SER A 1 89 ? 5.105 4.980 -9.270 1.00 96.50 89 SER A C 1
ATOM 647 O O . SER A 1 89 ? 4.274 4.171 -9.675 1.00 96.50 89 SER A O 1
ATOM 649 N N . ASP A 1 90 ? 6.313 4.641 -8.830 1.00 94.81 90 ASP A N 1
ATOM 650 C CA . ASP A 1 90 ? 6.793 3.283 -8.571 1.00 94.81 90 ASP A CA 1
ATOM 651 C C . ASP A 1 90 ? 6.152 2.614 -7.340 1.00 94.81 90 ASP A C 1
ATOM 653 O O . ASP A 1 90 ? 6.290 1.402 -7.152 1.00 94.81 90 ASP A O 1
ATOM 657 N N . HIS A 1 91 ? 5.419 3.384 -6.530 1.00 96.62 91 HIS A N 1
ATOM 658 C CA . HIS A 1 91 ? 4.654 2.908 -5.383 1.00 96.62 91 HIS A CA 1
ATOM 659 C C . HIS A 1 91 ? 3.141 2.914 -5.646 1.00 96.62 91 HIS A C 1
ATOM 661 O O . HIS A 1 91 ? 2.579 3.809 -6.283 1.00 96.62 91 HIS A O 1
ATOM 667 N N . LEU A 1 92 ? 2.452 1.926 -5.080 1.00 94.19 92 LEU A N 1
ATOM 668 C CA . LEU A 1 92 ? 1.002 1.813 -5.065 1.00 94.19 92 LEU A CA 1
ATOM 669 C C . LEU A 1 92 ? 0.425 2.507 -3.833 1.00 94.19 92 LEU A C 1
ATOM 671 O O . LEU A 1 92 ? 0.847 2.282 -2.700 1.00 94.19 92 LEU A O 1
ATOM 675 N N . THR A 1 93 ? -0.608 3.321 -4.044 1.00 94.62 93 THR A N 1
ATOM 676 C CA . THR A 1 93 ? -1.3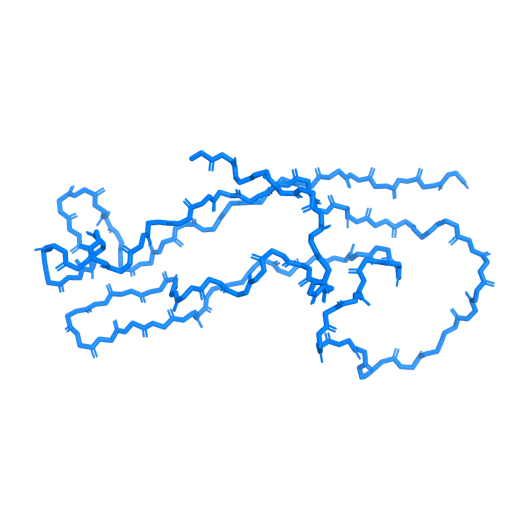00 3.996 -2.945 1.00 94.62 93 THR A CA 1
ATOM 677 C C . THR A 1 93 ? -2.035 2.996 -2.057 1.00 94.62 93 THR A C 1
ATOM 679 O O . THR A 1 93 ? -2.950 2.301 -2.502 1.00 94.62 93 THR A O 1
ATOM 682 N N . LEU A 1 94 ? -1.695 2.994 -0.769 1.00 94.06 94 LEU A N 1
ATOM 683 C CA . LEU A 1 94 ? -2.487 2.327 0.256 1.00 94.06 94 LEU A CA 1
ATOM 684 C C . LEU A 1 94 ? -3.686 3.189 0.645 1.00 94.06 94 LEU A C 1
ATOM 686 O O . LEU A 1 94 ? -3.559 4.390 0.881 1.00 94.06 94 LEU A O 1
ATOM 690 N N . LEU A 1 95 ? -4.857 2.564 0.763 1.00 93.88 95 LEU A N 1
ATOM 691 C CA . LEU A 1 95 ? -6.064 3.238 1.222 1.00 93.88 95 LEU A CA 1
ATOM 692 C C . LEU A 1 95 ? -6.850 2.333 2.168 1.00 93.88 95 LEU A C 1
ATOM 694 O O . LEU A 1 95 ? -7.218 1.209 1.824 1.00 93.88 95 LEU A O 1
ATOM 698 N N . ALA A 1 96 ? -7.129 2.860 3.357 1.00 90.69 96 ALA A N 1
ATOM 699 C CA . ALA A 1 96 ? -7.831 2.168 4.424 1.00 90.69 96 ALA A CA 1
ATOM 700 C C . ALA A 1 96 ? -9.028 2.984 4.914 1.00 90.69 96 ALA A C 1
ATOM 702 O O . ALA A 1 96 ? -8.984 4.213 4.977 1.00 90.69 96 ALA A O 1
ATOM 703 N N . ARG A 1 97 ? -10.102 2.289 5.293 1.00 90.50 97 ARG A N 1
ATOM 704 C CA . ARG A 1 97 ? -11.284 2.882 5.922 1.00 90.50 97 ARG A CA 1
ATOM 705 C C . ARG A 1 97 ? -11.398 2.399 7.356 1.00 90.50 97 ARG A C 1
ATOM 707 O O . ARG A 1 97 ? -11.589 1.208 7.600 1.00 90.50 97 ARG A O 1
ATOM 714 N N . PHE A 1 98 ? -11.383 3.331 8.297 1.00 88.00 98 PHE A N 1
ATOM 715 C CA . PHE A 1 98 ? -11.532 3.037 9.718 1.00 88.00 98 PHE A CA 1
ATOM 716 C C . PHE A 1 98 ? -12.879 3.516 10.251 1.00 88.00 98 PHE A C 1
ATOM 718 O O . PHE A 1 98 ? -13.404 4.545 9.830 1.00 88.00 98 PHE A O 1
ATOM 725 N N . ARG A 1 99 ? -13.407 2.781 11.226 1.00 87.38 99 ARG A N 1
ATOM 726 C CA . ARG A 1 99 ? -14.441 3.258 12.142 1.00 87.38 99 ARG A CA 1
ATOM 727 C C . ARG A 1 99 ? -13.783 3.514 13.489 1.00 87.38 99 ARG A C 1
ATOM 729 O O . ARG A 1 99 ? -13.123 2.626 14.022 1.00 87.38 99 ARG A O 1
ATOM 736 N N . LEU A 1 100 ? -13.993 4.697 14.050 1.00 87.56 100 LEU A N 1
ATOM 737 C CA . LEU A 1 100 ? -13.590 4.984 15.419 1.00 87.56 100 LEU A CA 1
ATOM 738 C C . LEU A 1 100 ? -14.549 4.275 16.382 1.00 87.56 100 LEU A C 1
ATOM 740 O O . LEU A 1 100 ? -15.756 4.516 16.348 1.00 87.56 100 LEU A O 1
ATOM 744 N N . ASN A 1 101 ? -14.018 3.380 17.208 1.00 81.38 101 ASN A N 1
ATOM 745 C CA . ASN A 1 101 ? -14.744 2.803 18.325 1.00 81.38 101 ASN A CA 1
ATOM 746 C C . ASN A 1 101 ? -14.456 3.652 19.562 1.00 81.38 101 ASN A C 1
ATOM 748 O O . ASN A 1 101 ? -13.374 3.549 20.132 1.00 81.38 101 ASN A O 1
ATOM 752 N N . ASN A 1 102 ? -15.420 4.484 19.944 1.00 71.12 102 ASN A N 1
ATOM 753 C CA . ASN A 1 102 ? -15.427 5.161 21.233 1.00 71.12 102 ASN A CA 1
ATOM 754 C C . ASN A 1 102 ? -16.420 4.407 22.111 1.00 71.12 102 ASN A C 1
ATOM 756 O O . ASN A 1 102 ? -17.628 4.627 21.994 1.00 71.12 102 ASN A O 1
ATOM 760 N N . ALA A 1 103 ? -15.924 3.468 22.914 1.00 61.75 103 ALA A N 1
ATOM 761 C CA . ALA A 1 103 ? -16.762 2.902 23.957 1.00 61.75 103 ALA A CA 1
ATOM 762 C C . ALA A 1 103 ? -16.971 4.006 25.013 1.00 61.75 103 ALA A C 1
ATOM 764 O O . ALA A 1 103 ? -15.990 4.664 25.372 1.00 61.75 103 ALA A O 1
ATOM 765 N N . PRO A 1 104 ? -18.216 4.274 25.438 1.00 55.84 104 PRO A N 1
ATOM 766 C CA . PRO A 1 104 ? -18.469 5.206 26.530 1.00 55.84 104 PRO A CA 1
ATOM 767 C C . PRO A 1 104 ? -17.829 4.734 27.841 1.00 55.84 104 PRO A C 1
ATOM 769 O O . PRO A 1 104 ? -17.701 3.501 28.038 1.00 55.84 104 PRO A O 1
#

Mean predicted aligned error: 11.46 Å

Organism: Heterosigma akashiwo (NCBI:txid2829)

Sequence (104 aa):
RWGTREADASGGAWGEPAFTSCTEVFASTLDYIWYGGGRAAAAGPYTDMGGGREEGQGSNGLVLTGLLELPGLSHATQDRGLPSESYPSDHLTLLARFRLNNAP

Radius of gyration: 17.0 Å; Cα contacts (8 Å, |Δi|>4): 149; chains: 1; bounding box: 33×28×51 Å

InterPro domains:
  IPR036691 Endonuclease/exonuclease/phosphatase superfamily [G3DSA:3.60.10.10] (2-103)
  IPR050410 CCR4/nocturin mRNA turnover and transcription [PTHR12121] (15-100)